Protein AF-A0A3P7KER0-F1 (afdb_monomer_lite)

Radius of gyration: 19.73 Å; chains: 1; bounding box: 52×31×65 Å

InterPro domains:
  IPR001128 Cytochrome P450 [PF00067] (7-123)
  IPR036396 Cytochrome P450 superfamily [G3DSA:1.10.630.10] (2-136)
  IPR036396 Cytochrome P450 superfamily [SSF48264] (4-124)
  IPR050182 Cytochrome P450 family 2 [PTHR24300] (9-125)

Sequence (137 aa):
MVDGKTTINAAKFFDILVGSVINRMIFSERFTEKNAEEFFRLKHELDDTLMNITAFDTALAKWTRNVPFLAKRWERMISPQEKLVEFISKRVKQRKEDINSGKHILDAGHDFVDAYLIKMEADRREGVDPTRMYKWV

Organism: Strongylus vulgaris (NCBI:txid40348)

Secondary structure (DSSP, 8-state):
-BTTB----HHHHHHHHHHHHHHHHHHS-PPPHHHHHHHHHHHHHHHHHHHT--HHHHH--GGGGGSTTHHHHHHHHHHHHHHHHHHHHHHHHHHHHHHHTTSS--SS-SSHHHHHHHHHHHHHHTT--HHHHS---

pLDDT: mean 82.14, std 9.77, range [37.44, 93.81]

Structure (mmCIF, N/CA/C/O backbone):
data_AF-A0A3P7KER0-F1
#
_entry.id   AF-A0A3P7KER0-F1
#
loop_
_atom_site.group_PDB
_atom_site.id
_atom_site.type_symbol
_atom_site.label_atom_id
_atom_site.label_alt_id
_atom_site.label_comp_id
_atom_site.label_asym_id
_atom_site.label_entity_id
_atom_site.label_seq_id
_atom_site.pdbx_PDB_ins_code
_atom_site.Cartn_x
_atom_site.Cartn_y
_atom_site.Cartn_z
_atom_site.occupancy
_atom_site.B_iso_or_equiv
_atom_site.auth_seq_id
_atom_site.auth_comp_id
_atom_site.auth_asym_id
_atom_site.auth_atom_id
_atom_site.pdbx_PDB_model_num
ATOM 1 N N . MET A 1 1 ? -0.163 7.715 -33.801 1.00 44.09 1 MET A N 1
ATOM 2 C CA . MET A 1 1 ? -0.480 7.013 -35.060 1.00 44.09 1 MET A CA 1
ATOM 3 C C . MET A 1 1 ? 0.824 6.845 -35.810 1.00 44.09 1 MET A C 1
ATOM 5 O O . MET A 1 1 ? 1.490 7.846 -36.030 1.00 44.09 1 MET A O 1
ATOM 9 N N . VAL A 1 2 ? 1.211 5.616 -36.133 1.00 54.16 2 VAL A N 1
ATOM 10 C CA . VAL A 1 2 ? 2.292 5.333 -37.088 1.00 54.16 2 VAL A CA 1
ATOM 11 C C . VAL A 1 2 ? 1.629 4.446 -38.145 1.00 54.16 2 VAL A C 1
ATOM 13 O O . VAL A 1 2 ? 1.021 3.440 -37.788 1.00 54.16 2 VAL A O 1
ATOM 16 N N . ASP A 1 3 ? 1.599 4.891 -39.401 1.00 61.56 3 ASP A N 1
ATOM 17 C CA . ASP A 1 3 ? 1.030 4.168 -40.556 1.00 61.56 3 ASP A CA 1
ATOM 18 C C . ASP A 1 3 ? -0.463 3.782 -40.498 1.00 61.56 3 ASP A C 1
ATOM 20 O O . ASP A 1 3 ? -0.851 2.684 -40.896 1.00 61.56 3 ASP A O 1
ATOM 24 N N . GLY A 1 4 ? -1.342 4.658 -39.994 1.00 70.06 4 GLY A N 1
ATOM 25 C CA . GLY A 1 4 ? -2.800 4.423 -40.034 1.00 70.06 4 GLY A CA 1
ATOM 26 C C . GLY A 1 4 ? -3.295 3.254 -39.168 1.00 70.06 4 GLY A C 1
ATOM 27 O O . GLY A 1 4 ? -4.479 2.926 -39.190 1.00 70.06 4 GLY A O 1
ATOM 28 N N . LYS A 1 5 ? -2.410 2.644 -38.369 1.00 66.25 5 LYS A N 1
ATOM 29 C CA . LYS A 1 5 ? -2.739 1.619 -37.378 1.00 66.25 5 LYS A CA 1
ATOM 30 C C . LYS A 1 5 ? -2.716 2.226 -35.977 1.00 66.25 5 LYS A C 1
ATOM 32 O O . LYS A 1 5 ? -1.755 2.886 -35.574 1.00 66.25 5 LYS A O 1
ATOM 37 N N . THR A 1 6 ? -3.779 1.987 -35.216 1.00 75.56 6 THR A N 1
ATOM 38 C CA . THR A 1 6 ? -3.814 2.298 -33.784 1.00 75.56 6 THR A CA 1
ATOM 39 C C . THR A 1 6 ? -3.064 1.205 -33.033 1.00 75.56 6 THR A C 1
ATOM 41 O O . THR A 1 6 ? -3.562 0.095 -32.870 1.00 75.56 6 THR A O 1
ATOM 44 N N . THR A 1 7 ? -1.852 1.510 -32.579 1.00 77.62 7 THR A N 1
ATOM 45 C CA . THR A 1 7 ? -1.082 0.645 -31.683 1.00 77.62 7 THR A CA 1
ATOM 46 C C . THR A 1 7 ? -1.560 0.851 -30.249 1.00 77.62 7 THR A C 1
ATOM 48 O O . THR A 1 7 ? -1.364 1.915 -29.665 1.00 77.62 7 THR A O 1
ATOM 51 N N . ILE A 1 8 ? -2.205 -0.168 -29.680 1.00 76.38 8 ILE A N 1
ATOM 52 C CA . ILE A 1 8 ? -2.619 -0.189 -28.273 1.00 76.38 8 ILE A CA 1
ATOM 53 C C . ILE A 1 8 ? -1.598 -1.011 -27.490 1.00 76.38 8 ILE A C 1
ATOM 55 O O . ILE A 1 8 ? -1.303 -2.150 -27.850 1.00 76.38 8 ILE A O 1
ATOM 59 N N . ASN A 1 9 ? -1.083 -0.458 -26.390 1.00 83.88 9 ASN A N 1
ATOM 60 C CA . ASN A 1 9 ? -0.346 -1.253 -25.413 1.00 83.88 9 ASN A CA 1
ATOM 61 C C . ASN A 1 9 ? -1.358 -2.041 -24.565 1.00 83.88 9 ASN A C 1
ATOM 63 O O . ASN A 1 9 ? -1.940 -1.504 -23.620 1.00 83.88 9 ASN A O 1
ATOM 67 N N . ALA A 1 10 ? -1.586 -3.302 -24.937 1.00 84.44 10 ALA A N 1
ATOM 68 C CA . ALA A 1 10 ? -2.559 -4.168 -24.276 1.00 84.44 10 ALA A CA 1
ATOM 69 C C . ALA A 1 10 ? -2.251 -4.366 -22.782 1.00 84.44 10 ALA A C 1
ATOM 71 O O . ALA A 1 10 ? -3.172 -4.323 -21.972 1.00 84.44 10 ALA A O 1
ATOM 72 N N . ALA A 1 11 ? -0.975 -4.505 -22.401 1.00 82.75 11 ALA A N 1
ATOM 73 C CA . ALA A 1 11 ? -0.576 -4.677 -21.003 1.00 82.75 11 ALA A CA 1
ATOM 74 C C . ALA A 1 11 ? -0.986 -3.468 -20.151 1.00 82.75 11 ALA A C 1
ATOM 76 O O . ALA A 1 11 ? -1.703 -3.616 -19.163 1.00 82.75 11 ALA A O 1
ATOM 77 N N . LYS A 1 12 ? -0.649 -2.254 -20.610 1.00 81.31 12 LYS A N 1
ATOM 78 C CA . LYS A 1 12 ? -1.056 -1.014 -19.935 1.00 81.31 12 LYS A CA 1
ATOM 79 C C . LYS A 1 12 ? -2.578 -0.906 -19.826 1.00 81.31 12 LYS A C 1
ATOM 81 O O . LYS A 1 12 ? -3.086 -0.479 -18.798 1.00 81.31 12 LYS A O 1
ATOM 86 N N . PHE A 1 13 ? -3.311 -1.290 -20.871 1.00 82.94 13 PHE A N 1
ATOM 87 C CA . PHE A 1 13 ? -4.773 -1.259 -20.862 1.00 82.94 13 PHE A CA 1
ATOM 88 C C . PHE A 1 13 ? -5.373 -2.195 -19.801 1.00 82.94 13 PHE A C 1
ATOM 90 O O . PHE A 1 13 ? -6.199 -1.757 -18.997 1.00 82.94 13 PHE A O 1
ATOM 97 N N . PHE A 1 14 ? -4.929 -3.455 -19.753 1.00 86.75 14 PHE A N 1
ATOM 98 C CA . PHE A 1 14 ? -5.397 -4.413 -18.749 1.00 86.75 14 PHE A CA 1
ATOM 99 C C . PHE A 1 14 ? -5.024 -3.993 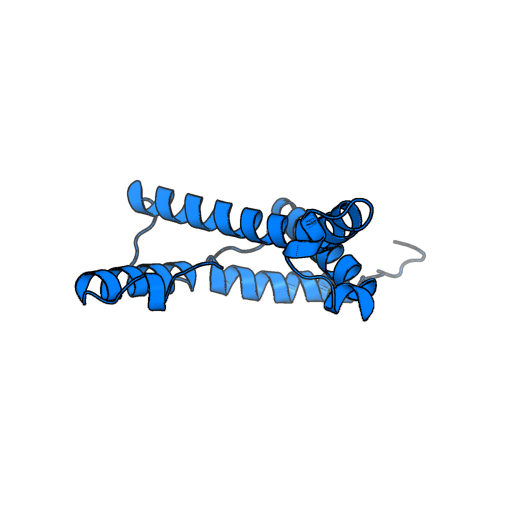-17.325 1.00 86.75 14 PHE A C 1
ATOM 101 O O . PHE A 1 14 ? -5.845 -4.140 -16.421 1.00 86.75 14 PHE A O 1
ATOM 108 N N . ASP A 1 15 ? -3.855 -3.387 -17.133 1.00 84.12 15 ASP A N 1
ATOM 109 C CA . ASP A 1 15 ? -3.451 -2.853 -15.835 1.00 84.12 15 ASP A CA 1
ATOM 110 C C . ASP A 1 15 ? -4.382 -1.741 -15.330 1.00 84.12 15 ASP A C 1
ATOM 112 O O . ASP A 1 15 ? -4.743 -1.748 -14.152 1.00 84.12 15 ASP A O 1
ATOM 116 N N . ILE A 1 16 ? -4.835 -0.822 -16.202 1.00 83.56 16 ILE A N 1
ATOM 117 C CA . ILE A 1 16 ? -5.840 0.195 -15.821 1.00 83.56 16 ILE A CA 1
ATOM 118 C C . ILE A 1 16 ? -7.141 -0.478 -15.416 1.00 83.56 16 ILE A C 1
ATOM 120 O O . ILE A 1 16 ? -7.739 -0.094 -14.411 1.00 83.56 16 ILE A O 1
ATOM 124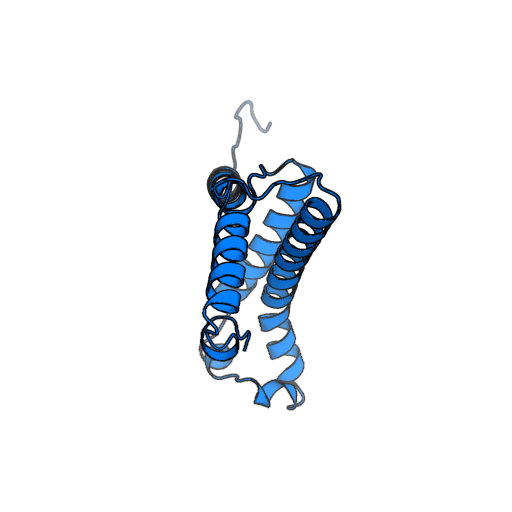 N N . LEU A 1 17 ? -7.606 -1.444 -16.209 1.00 85.94 17 LEU A N 1
ATOM 125 C CA . LEU A 1 17 ? -8.889 -2.096 -15.976 1.00 85.94 17 LEU A CA 1
ATOM 126 C C . LEU A 1 17 ? -8.897 -2.838 -14.642 1.00 85.94 17 LEU A C 1
ATOM 128 O O . LEU A 1 17 ? -9.754 -2.572 -13.798 1.00 85.94 17 LEU A O 1
ATOM 132 N N . VAL A 1 18 ? -7.920 -3.720 -14.431 1.00 87.69 18 VAL A N 1
ATOM 133 C CA . VAL A 1 18 ? -7.799 -4.506 -13.199 1.00 87.69 18 VAL A CA 1
ATOM 134 C C . VAL A 1 18 ? -7.558 -3.581 -12.010 1.00 87.69 18 VAL A C 1
ATOM 136 O O . VAL A 1 18 ? -8.262 -3.680 -11.005 1.00 87.69 18 VAL A O 1
ATOM 139 N N . GLY A 1 19 ? -6.639 -2.621 -12.151 1.00 85.06 19 GLY A N 1
ATOM 140 C CA . GLY A 1 19 ? -6.372 -1.622 -11.124 1.00 85.06 19 GLY A CA 1
ATOM 141 C C . GLY A 1 19 ? -7.627 -0.839 -10.743 1.00 85.06 19 GLY A C 1
ATOM 142 O O . GLY A 1 19 ? -7.896 -0.656 -9.561 1.00 85.06 19 GLY A O 1
ATOM 143 N N . SER A 1 20 ? -8.441 -0.421 -11.714 1.00 85.69 20 SER A N 1
ATOM 144 C CA . SER A 1 20 ? -9.663 0.351 -11.459 1.00 85.69 20 SER A CA 1
ATOM 145 C C . SER A 1 20 ? -10.741 -0.469 -10.756 1.00 85.69 20 SER A C 1
ATOM 147 O O . SER A 1 20 ? -11.438 0.065 -9.895 1.00 85.69 20 SER A O 1
ATOM 149 N N . VAL A 1 21 ? -10.881 -1.754 -11.097 1.00 88.44 21 VAL A N 1
ATOM 150 C CA . VAL A 1 21 ? -11.810 -2.663 -10.409 1.00 88.44 21 VAL A CA 1
ATOM 151 C C . VAL A 1 21 ? -11.378 -2.851 -8.956 1.00 88.44 21 VAL A C 1
ATOM 153 O O . VAL A 1 21 ? -12.186 -2.642 -8.053 1.00 88.44 21 VAL A O 1
ATOM 156 N N . ILE A 1 22 ? -10.099 -3.156 -8.716 1.00 87.00 22 ILE A N 1
ATOM 157 C CA . ILE A 1 22 ? -9.549 -3.323 -7.363 1.00 87.00 22 ILE A CA 1
ATOM 158 C C . ILE A 1 22 ? -9.666 -2.026 -6.557 1.00 87.00 22 ILE A C 1
ATOM 160 O O . ILE A 1 22 ? -10.171 -2.045 -5.438 1.00 87.00 22 ILE A O 1
ATOM 164 N N . ASN A 1 23 ? -9.268 -0.885 -7.122 1.00 87.69 23 ASN A N 1
ATOM 165 C CA . ASN A 1 23 ? -9.309 0.400 -6.423 1.00 87.69 23 ASN A CA 1
ATOM 166 C C . ASN A 1 23 ? -10.744 0.805 -6.061 1.00 87.69 23 ASN A C 1
ATOM 168 O O . ASN A 1 23 ? -10.974 1.333 -4.975 1.00 87.69 23 ASN A O 1
ATOM 172 N N . ARG A 1 24 ? -11.718 0.485 -6.922 1.00 87.81 24 ARG A N 1
ATOM 173 C CA . ARG A 1 24 ? -13.136 0.697 -6.626 1.00 87.81 24 ARG A CA 1
ATOM 174 C C . ARG A 1 24 ? -13.635 -0.226 -5.516 1.00 87.81 24 ARG A C 1
ATOM 176 O O . ARG A 1 24 ? -14.431 0.221 -4.705 1.00 87.81 24 ARG A O 1
ATOM 183 N N . MET A 1 25 ? -13.181 -1.477 -5.454 1.00 88.94 25 MET A N 1
ATOM 184 C CA . MET A 1 25 ? -13.536 -2.380 -4.349 1.00 88.94 25 MET A CA 1
ATOM 185 C C . MET A 1 25 ? -12.916 -1.941 -3.016 1.00 88.94 25 MET A C 1
ATOM 187 O O . MET A 1 25 ? -13.551 -2.087 -1.975 1.00 88.94 25 MET A O 1
ATOM 191 N N . ILE A 1 26 ? -11.689 -1.407 -3.036 1.00 89.88 26 ILE A N 1
ATOM 192 C CA . ILE A 1 26 ? -10.979 -1.020 -1.809 1.00 89.88 26 ILE A CA 1
ATOM 193 C C . ILE A 1 26 ? -11.439 0.346 -1.287 1.00 89.88 26 ILE A C 1
ATOM 195 O O . ILE A 1 26 ? -11.685 0.474 -0.094 1.00 89.88 26 ILE A O 1
ATOM 199 N N . PHE A 1 27 ? -11.549 1.353 -2.158 1.00 87.31 27 PHE A N 1
ATOM 200 C CA . PHE A 1 27 ? -11.750 2.755 -1.766 1.00 87.31 27 PHE A CA 1
ATOM 201 C C . PHE A 1 27 ? -13.012 3.398 -2.359 1.00 87.31 27 PHE A C 1
ATOM 203 O O . PHE A 1 27 ? -13.181 4.607 -2.231 1.00 87.31 27 PHE A O 1
ATOM 210 N N . SER A 1 28 ? -13.858 2.655 -3.082 1.00 86.50 28 SER A N 1
ATOM 211 C CA . SER A 1 28 ? -14.964 3.222 -3.882 1.00 86.50 28 SER A CA 1
ATOM 212 C C . SER A 1 28 ? -14.527 4.253 -4.934 1.00 86.50 28 SER A C 1
ATOM 214 O O . SER A 1 28 ? -15.356 4.942 -5.526 1.00 86.50 28 SER A O 1
ATOM 216 N N . GLU A 1 29 ? -13.231 4.331 -5.236 1.00 79.25 29 GLU A N 1
ATOM 217 C CA . GLU A 1 29 ? -12.653 5.316 -6.147 1.00 79.25 29 GLU A CA 1
ATOM 218 C C . GLU A 1 29 ? -12.256 4.681 -7.481 1.00 79.25 29 GLU A C 1
ATOM 220 O O . GLU A 1 29 ? -11.709 3.578 -7.541 1.00 79.25 29 GLU A O 1
ATOM 225 N N . ARG A 1 30 ? -12.470 5.411 -8.578 1.00 70.12 30 ARG A N 1
ATOM 226 C CA . ARG A 1 30 ? -11.906 5.061 -9.888 1.00 70.12 30 ARG A CA 1
ATOM 227 C C . ARG A 1 30 ? -10.603 5.820 -10.094 1.00 70.12 30 ARG A C 1
ATOM 229 O O . ARG A 1 30 ? -10.473 6.962 -9.654 1.00 70.12 30 ARG A O 1
ATOM 236 N N . PHE A 1 31 ? -9.662 5.220 -10.812 1.00 73.94 31 PHE A N 1
ATOM 237 C CA . PHE A 1 31 ? -8.500 5.968 -11.273 1.00 73.94 31 PHE A CA 1
ATOM 238 C C . PHE A 1 31 ? -8.939 7.042 -12.279 1.00 73.94 31 PHE A C 1
ATOM 240 O O . PHE A 1 31 ? -9.635 6.740 -13.247 1.00 73.94 31 PHE A O 1
ATOM 247 N N . THR A 1 32 ? -8.542 8.295 -12.044 1.00 73.19 32 THR A N 1
ATOM 248 C CA . THR A 1 32 ? -8.529 9.339 -13.083 1.00 73.19 32 THR A CA 1
ATOM 249 C C . THR A 1 32 ? -7.142 9.367 -13.722 1.00 73.19 32 THR A C 1
ATOM 251 O O . THR A 1 32 ? -6.219 8.740 -13.202 1.00 73.19 32 THR A O 1
ATOM 254 N N . GLU A 1 33 ? -6.958 10.093 -14.826 1.00 69.62 33 GLU A N 1
ATOM 255 C CA . GLU A 1 33 ? -5.660 10.161 -15.517 1.00 69.62 33 GLU A CA 1
ATOM 256 C C . GLU A 1 33 ? -4.496 10.530 -14.576 1.00 69.62 33 GLU A C 1
ATOM 258 O O . GLU A 1 33 ? -3.437 9.910 -14.645 1.00 69.62 33 GLU A O 1
ATOM 263 N N . LYS A 1 34 ? -4.716 11.447 -13.620 1.00 69.56 34 LYS A N 1
ATOM 264 C CA . LYS A 1 34 ? -3.678 11.910 -12.677 1.00 69.56 34 LYS A CA 1
ATOM 265 C C . LYS A 1 34 ? -3.260 10.851 -11.648 1.00 69.56 34 LYS A C 1
ATOM 267 O O . LYS A 1 34 ? -2.082 10.686 -11.362 1.00 69.56 34 LYS A O 1
ATOM 272 N N . ASN A 1 35 ? -4.217 10.132 -11.071 1.00 71.50 35 ASN A N 1
ATOM 273 C CA . ASN A 1 35 ? -3.980 9.093 -10.059 1.00 71.50 35 ASN A CA 1
ATOM 274 C C . ASN A 1 35 ? -3.653 7.728 -10.686 1.00 71.50 35 ASN A C 1
ATOM 276 O O . ASN A 1 35 ? -3.043 6.892 -10.021 1.00 71.50 35 ASN A O 1
ATOM 280 N N . ALA A 1 36 ? -4.001 7.510 -11.959 1.00 78.81 36 ALA A N 1
ATOM 281 C CA . ALA A 1 36 ? -3.520 6.371 -12.733 1.00 78.81 36 ALA A CA 1
ATOM 282 C C . ALA A 1 36 ? -2.004 6.457 -12.951 1.00 78.81 36 ALA A C 1
ATOM 284 O O . ALA A 1 36 ? -1.320 5.448 -12.817 1.00 78.81 36 ALA A O 1
ATOM 285 N N . GLU A 1 37 ? -1.466 7.644 -13.249 1.00 83.88 37 GLU A N 1
ATOM 286 C CA . GLU A 1 37 ? -0.026 7.837 -13.460 1.00 83.88 37 GLU A CA 1
ATOM 287 C C . GLU A 1 37 ? 0.797 7.484 -12.213 1.00 83.88 37 GLU A C 1
ATOM 289 O O . GLU A 1 37 ? 1.771 6.735 -12.303 1.00 83.88 37 GLU A O 1
ATOM 294 N N . GLU A 1 38 ? 0.371 7.952 -11.037 1.00 83.25 38 GLU A N 1
ATOM 295 C CA . GLU A 1 38 ? 1.011 7.613 -9.761 1.00 83.25 38 GLU A CA 1
ATOM 296 C C . GLU A 1 38 ? 0.973 6.102 -9.487 1.00 83.25 38 GLU A C 1
ATOM 298 O O . GLU A 1 38 ? 1.997 5.515 -9.128 1.00 83.25 38 GLU A O 1
ATOM 303 N N . PHE A 1 39 ? -0.179 5.461 -9.718 1.00 82.38 39 PHE A N 1
ATOM 304 C CA . PHE A 1 39 ? -0.329 4.011 -9.593 1.00 82.38 39 PHE A CA 1
ATOM 305 C C . PHE A 1 39 ? 0.600 3.255 -10.546 1.00 82.38 39 PHE A C 1
ATOM 307 O O . PHE A 1 39 ? 1.268 2.315 -10.127 1.00 82.38 39 PHE A O 1
ATOM 314 N N . PHE A 1 40 ? 0.687 3.676 -11.808 1.00 84.81 40 PHE A N 1
ATOM 315 C CA . PHE A 1 40 ? 1.558 3.042 -12.794 1.00 84.81 40 PHE A CA 1
ATOM 316 C C . PHE A 1 40 ? 3.028 3.177 -12.462 1.00 84.81 40 PHE A C 1
ATOM 318 O O . PHE A 1 40 ? 3.767 2.207 -12.604 1.00 84.81 40 PHE A O 1
ATOM 325 N N . ARG A 1 41 ? 3.450 4.360 -12.012 1.00 87.19 41 ARG A N 1
ATOM 326 C CA . ARG A 1 41 ? 4.824 4.579 -11.572 1.00 87.19 41 ARG A CA 1
ATOM 327 C C . ARG A 1 41 ? 5.170 3.629 -10.430 1.00 87.19 41 ARG A C 1
ATOM 329 O O . ARG A 1 41 ? 6.190 2.956 -10.486 1.00 87.19 41 ARG A O 1
ATOM 336 N N . LEU A 1 42 ? 4.296 3.537 -9.430 1.00 87.75 42 LEU A N 1
ATOM 337 C CA . LEU A 1 42 ? 4.504 2.663 -8.281 1.00 87.75 42 LEU A CA 1
ATOM 338 C C . LEU A 1 42 ? 4.477 1.174 -8.662 1.00 87.75 42 LEU A C 1
ATOM 340 O O . LEU A 1 42 ? 5.327 0.413 -8.209 1.00 87.75 42 LEU A O 1
ATOM 344 N N . LYS A 1 43 ? 3.538 0.765 -9.524 1.00 87.12 43 LYS A N 1
ATOM 345 C CA . LYS A 1 43 ? 3.484 -0.592 -10.080 1.00 87.12 43 LYS A CA 1
ATOM 346 C C . LYS A 1 43 ? 4.785 -0.930 -10.805 1.00 87.12 43 LYS A C 1
ATOM 348 O O . LYS A 1 43 ? 5.350 -1.982 -10.550 1.00 87.12 43 LYS A O 1
ATOM 353 N N . HIS A 1 44 ? 5.267 -0.038 -11.666 1.00 88.75 44 HIS A N 1
ATOM 354 C CA . HIS A 1 44 ? 6.494 -0.258 -12.421 1.00 88.75 44 HIS A CA 1
ATOM 355 C C . HIS A 1 44 ? 7.712 -0.398 -11.500 1.00 88.75 44 HIS A C 1
ATOM 357 O O . HIS A 1 44 ? 8.497 -1.318 -11.682 1.00 88.75 44 HIS A O 1
ATOM 363 N N . GLU A 1 45 ? 7.828 0.435 -10.459 1.00 88.50 45 GLU A N 1
ATOM 364 C CA . GLU A 1 45 ? 8.898 0.300 -9.461 1.00 88.50 45 GLU A CA 1
ATOM 365 C C . GLU A 1 45 ? 8.841 -1.044 -8.705 1.00 88.50 45 GLU A C 1
ATOM 367 O O . GLU A 1 45 ? 9.884 -1.634 -8.403 1.00 88.50 45 GLU A O 1
ATOM 372 N N . LEU A 1 46 ? 7.638 -1.547 -8.403 1.00 88.94 46 LEU A N 1
ATOM 373 C CA . LEU A 1 46 ? 7.444 -2.863 -7.785 1.00 88.94 46 LEU A CA 1
ATOM 374 C C . LEU A 1 46 ? 7.790 -4.002 -8.750 1.00 88.94 46 LEU A C 1
ATOM 376 O O . LEU A 1 46 ? 8.539 -4.899 -8.368 1.00 88.94 46 LEU A O 1
ATOM 380 N N . ASP A 1 47 ? 7.295 -3.948 -9.988 1.00 88.75 47 ASP A N 1
ATOM 381 C CA . ASP A 1 47 ? 7.569 -4.940 -11.031 1.00 88.75 47 ASP A CA 1
ATOM 382 C C . ASP A 1 47 ? 9.074 -5.015 -11.320 1.00 88.75 47 ASP A C 1
ATOM 384 O O . ASP A 1 47 ? 9.649 -6.101 -11.317 1.00 88.75 47 ASP A O 1
ATOM 388 N N . ASP A 1 48 ? 9.742 -3.868 -11.461 1.00 88.44 48 ASP A N 1
ATOM 389 C CA . ASP A 1 48 ? 11.191 -3.793 -11.651 1.00 88.44 48 ASP A CA 1
ATOM 390 C C . ASP A 1 48 ? 11.944 -4.410 -10.468 1.00 88.44 48 ASP A C 1
ATOM 392 O O . ASP A 1 48 ? 12.953 -5.094 -10.648 1.00 88.44 48 ASP A O 1
ATOM 396 N N . THR A 1 49 ? 11.467 -4.196 -9.243 1.00 86.38 49 THR A N 1
ATOM 397 C CA . THR A 1 49 ? 12.090 -4.774 -8.046 1.00 86.38 49 THR A CA 1
ATOM 398 C C . THR A 1 49 ? 11.913 -6.286 -8.003 1.00 86.38 49 THR A C 1
ATOM 400 O O . THR A 1 49 ? 12.868 -6.999 -7.703 1.00 86.38 49 THR A O 1
ATOM 403 N N . LEU A 1 50 ? 10.725 -6.784 -8.356 1.00 85.62 50 LEU A N 1
ATOM 404 C CA . LEU A 1 50 ? 10.430 -8.214 -8.438 1.00 85.62 50 LEU A CA 1
ATOM 405 C C . LEU A 1 50 ? 11.213 -8.902 -9.561 1.00 85.62 50 LEU A C 1
ATOM 407 O O . LEU A 1 50 ? 11.691 -10.014 -9.368 1.00 85.62 50 LEU A O 1
ATOM 411 N N . MET A 1 51 ? 11.391 -8.249 -10.711 1.00 86.69 51 MET A N 1
ATOM 412 C CA . MET A 1 51 ? 12.164 -8.800 -11.829 1.00 86.69 51 MET A CA 1
ATOM 413 C C . MET A 1 51 ? 13.669 -8.844 -11.548 1.00 86.69 51 MET A C 1
ATOM 415 O O . MET A 1 51 ? 14.365 -9.707 -12.077 1.00 86.69 51 MET A O 1
ATOM 419 N N . ASN A 1 52 ? 14.179 -7.926 -10.723 1.00 84.94 52 ASN A N 1
ATOM 420 C CA . ASN A 1 52 ? 15.604 -7.827 -10.405 1.00 84.94 52 ASN A CA 1
ATOM 421 C C . ASN A 1 52 ? 15.991 -8.500 -9.078 1.00 84.94 52 ASN A C 1
ATOM 423 O O . ASN A 1 52 ? 17.166 -8.454 -8.697 1.00 84.94 52 ASN A O 1
ATOM 427 N N . ILE A 1 53 ? 15.036 -9.113 -8.368 1.00 85.06 53 ILE A N 1
ATOM 428 C CA . ILE A 1 53 ? 15.316 -9.829 -7.124 1.00 85.06 53 ILE A CA 1
ATOM 429 C C . ILE A 1 53 ? 16.088 -11.120 -7.421 1.00 85.06 53 ILE A C 1
ATOM 431 O O . ILE A 1 53 ? 15.766 -11.885 -8.328 1.00 85.06 53 ILE A O 1
ATOM 435 N N . THR A 1 54 ? 17.134 -11.374 -6.647 1.00 84.00 54 THR A N 1
ATOM 436 C CA . THR A 1 54 ? 17.969 -12.577 -6.746 1.00 84.00 54 THR A CA 1
ATOM 437 C C . THR A 1 54 ? 17.743 -13.493 -5.543 1.00 84.00 54 THR A C 1
ATOM 439 O O . THR A 1 54 ? 17.241 -13.069 -4.505 1.00 84.00 54 THR A O 1
ATOM 442 N N . ALA A 1 55 ? 18.175 -14.755 -5.619 1.00 82.69 55 ALA A N 1
ATOM 443 C CA . ALA A 1 55 ? 18.135 -15.651 -4.456 1.00 82.69 55 ALA A CA 1
ATOM 444 C C . ALA A 1 55 ? 18.919 -15.081 -3.252 1.00 82.69 55 ALA A C 1
ATOM 446 O O . ALA A 1 55 ? 18.509 -15.250 -2.105 1.00 82.69 55 ALA A O 1
ATOM 447 N N . PHE A 1 56 ? 20.002 -14.335 -3.500 1.00 81.69 56 PHE A N 1
ATOM 448 C CA . PHE A 1 56 ? 20.749 -13.646 -2.445 1.00 81.69 56 PHE A CA 1
ATOM 449 C C . PHE A 1 56 ? 19.905 -12.579 -1.739 1.00 81.69 56 PHE A C 1
ATOM 451 O O . PHE A 1 56 ? 19.955 -12.469 -0.520 1.00 81.69 56 PHE A O 1
ATOM 458 N N . ASP A 1 57 ? 19.080 -11.844 -2.486 1.00 79.75 57 ASP A N 1
ATOM 459 C CA . ASP A 1 57 ? 18.183 -10.825 -1.934 1.00 79.75 57 ASP A CA 1
ATOM 460 C C . ASP A 1 57 ? 17.148 -11.415 -0.981 1.00 79.75 57 ASP A C 1
ATOM 462 O O . ASP A 1 57 ? 16.848 -10.818 0.048 1.00 79.75 57 ASP A O 1
ATOM 466 N N . THR A 1 58 ? 16.653 -12.618 -1.277 1.00 77.88 58 THR A N 1
ATOM 467 C CA . THR A 1 58 ? 15.725 -13.328 -0.383 1.00 77.88 58 THR A CA 1
ATOM 468 C C . THR A 1 58 ? 16.381 -13.793 0.921 1.00 77.88 58 THR A C 1
ATOM 470 O O . THR A 1 58 ? 15.688 -13.994 1.915 1.00 77.88 58 THR A O 1
ATOM 473 N N . ALA A 1 59 ? 17.711 -13.934 0.937 1.00 80.44 59 ALA A N 1
ATOM 474 C CA . ALA A 1 59 ? 18.487 -14.263 2.131 1.00 80.44 59 ALA A CA 1
ATOM 475 C C . ALA A 1 59 ? 18.867 -13.019 2.957 1.00 80.44 59 ALA A C 1
ATOM 477 O O . ALA A 1 59 ? 19.310 -13.152 4.103 1.00 80.44 59 ALA A O 1
ATOM 478 N N . LEU A 1 60 ? 18.694 -11.810 2.406 1.00 77.19 60 LEU A N 1
ATOM 479 C CA . LEU A 1 60 ? 18.835 -10.575 3.168 1.00 77.19 60 LEU A CA 1
ATOM 480 C C . LEU A 1 60 ? 17.648 -10.454 4.136 1.00 77.19 60 LEU A C 1
ATOM 482 O O . LEU A 1 60 ? 16.494 -10.641 3.763 1.00 77.19 60 LEU A O 1
ATOM 486 N N . ALA A 1 61 ? 17.928 -10.131 5.396 1.00 73.12 61 ALA A N 1
ATOM 487 C CA . ALA A 1 61 ? 16.917 -9.913 6.431 1.00 73.12 61 ALA A CA 1
ATOM 488 C C . ALA A 1 61 ? 17.150 -8.563 7.118 1.00 73.12 61 ALA A C 1
ATOM 490 O O . ALA A 1 61 ? 18.158 -7.910 6.887 1.00 73.12 61 ALA A O 1
ATOM 491 N N . LYS A 1 62 ? 16.256 -8.141 8.023 1.00 70.50 62 LYS A N 1
ATOM 492 C CA . LYS A 1 62 ? 16.282 -6.798 8.647 1.00 70.50 62 LYS A CA 1
ATOM 493 C C . LYS A 1 62 ? 17.645 -6.392 9.246 1.00 70.50 62 LYS A C 1
ATOM 495 O O . LYS A 1 62 ? 17.950 -5.203 9.304 1.00 70.50 62 LYS A O 1
ATOM 500 N N . TRP A 1 63 ? 18.482 -7.354 9.652 1.00 73.81 63 TRP A N 1
ATOM 501 C CA . TRP A 1 63 ? 19.839 -7.116 10.163 1.00 73.81 63 TRP A CA 1
ATOM 502 C C . TRP A 1 63 ? 20.822 -6.583 9.104 1.00 73.81 63 TRP A C 1
ATOM 504 O O . TRP A 1 63 ? 21.750 -5.851 9.449 1.00 73.81 63 TRP A O 1
ATOM 514 N N . THR A 1 64 ? 20.606 -6.869 7.815 1.00 77.50 64 THR A N 1
ATOM 515 C CA . THR A 1 64 ? 21.487 -6.433 6.718 1.00 77.50 64 THR A CA 1
ATOM 516 C C . THR A 1 64 ? 21.396 -4.933 6.455 1.00 77.50 64 THR A C 1
ATOM 518 O O . THR A 1 64 ? 22.271 -4.377 5.794 1.00 77.50 64 THR A O 1
ATOM 521 N N . ARG A 1 65 ? 20.395 -4.250 7.035 1.00 75.56 65 ARG A N 1
ATOM 522 C CA . ARG A 1 65 ? 20.288 -2.783 7.050 1.00 75.56 65 ARG A CA 1
ATOM 523 C C . ARG A 1 65 ? 21.499 -2.112 7.707 1.00 75.56 65 ARG A C 1
ATOM 525 O O . ARG A 1 65 ? 21.853 -1.004 7.322 1.00 75.56 65 ARG A O 1
ATOM 532 N N . ASN A 1 66 ? 22.137 -2.778 8.669 1.00 81.06 66 ASN A N 1
ATOM 533 C CA . ASN A 1 66 ? 23.249 -2.212 9.435 1.00 81.06 66 ASN A CA 1
ATOM 534 C C . ASN A 1 66 ? 24.629 -2.557 8.849 1.00 81.06 66 ASN A C 1
ATOM 536 O O . ASN A 1 66 ? 25.644 -2.132 9.393 1.00 81.06 66 ASN A O 1
ATOM 540 N N . VAL A 1 67 ? 24.685 -3.329 7.756 1.00 83.81 67 VAL A N 1
ATOM 541 C CA . VAL A 1 67 ? 25.940 -3.744 7.119 1.00 83.81 67 VAL A CA 1
ATOM 542 C C . VAL A 1 67 ? 26.255 -2.797 5.953 1.00 83.81 67 VAL A C 1
ATOM 544 O O . VAL A 1 67 ? 25.444 -2.687 5.022 1.00 83.81 67 VAL A O 1
ATOM 547 N N . PRO A 1 68 ? 27.421 -2.119 5.955 1.00 78.06 68 PRO A N 1
ATOM 548 C CA . PRO A 1 68 ? 27.872 -1.315 4.820 1.00 78.06 68 PRO A CA 1
ATOM 549 C C . PRO A 1 68 ? 27.836 -2.134 3.519 1.00 78.06 68 PRO A C 1
ATOM 551 O O . PRO A 1 68 ? 28.074 -3.337 3.537 1.00 78.06 68 PRO A O 1
ATOM 554 N N . PHE A 1 69 ? 27.511 -1.501 2.389 1.00 78.94 69 PHE A N 1
ATOM 555 C CA . PHE A 1 69 ? 27.274 -2.124 1.067 1.00 78.94 69 PHE A CA 1
ATOM 556 C C . PHE A 1 69 ? 25.957 -2.909 0.908 1.00 78.94 69 PHE A C 1
ATOM 558 O O . PHE A 1 69 ? 25.334 -2.800 -0.149 1.00 78.94 69 PHE A O 1
ATOM 565 N N . LEU A 1 70 ? 25.473 -3.618 1.935 1.00 82.94 70 LEU A N 1
ATOM 566 C CA . LEU A 1 70 ? 24.161 -4.289 1.886 1.00 82.94 70 LEU A CA 1
ATOM 567 C C . LEU A 1 70 ? 22.998 -3.332 2.171 1.00 82.94 70 LEU A C 1
ATOM 569 O O . LEU A 1 70 ? 21.926 -3.498 1.593 1.00 82.94 70 LEU A O 1
ATOM 573 N N . ALA A 1 71 ? 23.223 -2.292 2.980 1.00 83.25 71 ALA A N 1
ATOM 574 C CA . ALA A 1 71 ? 22.207 -1.295 3.322 1.00 83.25 71 ALA A CA 1
ATOM 575 C C . ALA A 1 71 ? 21.560 -0.644 2.086 1.00 83.25 71 ALA A C 1
ATOM 577 O O . ALA A 1 71 ? 20.339 -0.568 1.998 1.00 83.25 71 ALA A O 1
ATOM 578 N N . LYS A 1 72 ? 22.365 -0.254 1.086 1.00 83.31 72 LYS A N 1
ATOM 579 C CA . LYS A 1 72 ? 21.872 0.377 -0.153 1.00 83.31 72 LYS A CA 1
ATOM 580 C C . LYS A 1 72 ? 21.048 -0.585 -1.016 1.00 83.31 72 LYS A C 1
ATOM 582 O O . LYS A 1 72 ? 20.095 -0.178 -1.674 1.00 83.31 72 LYS A O 1
ATOM 587 N N . ARG A 1 73 ? 21.424 -1.868 -1.032 1.00 83.12 73 ARG A N 1
ATOM 588 C CA . ARG A 1 73 ? 20.694 -2.912 -1.765 1.00 83.12 73 ARG A CA 1
ATOM 589 C C . ARG A 1 73 ? 19.364 -3.229 -1.081 1.00 83.12 73 ARG A C 1
ATOM 591 O O . ARG A 1 73 ? 18.341 -3.280 -1.754 1.00 83.12 73 ARG A O 1
ATOM 598 N N . TRP A 1 74 ? 19.382 -3.331 0.247 1.00 83.44 74 TRP A N 1
ATOM 599 C CA . TRP A 1 74 ? 18.190 -3.472 1.081 1.00 83.44 74 TRP A CA 1
ATOM 600 C C . TRP A 1 74 ? 17.219 -2.298 0.900 1.00 83.44 74 TRP A C 1
ATOM 602 O O . TRP A 1 74 ? 16.035 -2.506 0.654 1.00 83.44 74 TRP A O 1
ATOM 612 N N . GLU A 1 75 ? 17.718 -1.062 0.952 1.00 84.00 75 GLU A N 1
ATOM 613 C CA . GLU A 1 75 ? 16.916 0.149 0.741 1.00 84.00 75 GLU A CA 1
ATOM 614 C C . GLU A 1 75 ? 16.253 0.158 -0.642 1.00 84.00 75 GLU A C 1
ATOM 616 O O . GLU A 1 75 ? 15.059 0.425 -0.752 1.00 84.00 75 GLU A O 1
ATOM 621 N N . ARG A 1 76 ? 16.989 -0.222 -1.695 1.00 83.19 76 ARG A N 1
ATOM 622 C CA . ARG A 1 76 ? 16.431 -0.324 -3.050 1.00 83.19 76 ARG A CA 1
ATOM 623 C C . ARG A 1 76 ? 15.305 -1.357 -3.152 1.00 83.19 76 ARG A C 1
ATOM 625 O O . ARG A 1 76 ? 14.351 -1.112 -3.879 1.00 83.19 76 ARG A O 1
ATOM 632 N N . MET A 1 77 ? 15.407 -2.485 -2.446 1.00 84.44 77 MET A N 1
ATOM 633 C CA . MET A 1 77 ? 14.356 -3.511 -2.432 1.00 84.44 77 MET A CA 1
ATOM 634 C C . MET A 1 77 ? 13.105 -3.080 -1.666 1.00 84.44 77 MET A C 1
ATOM 636 O O . MET A 1 77 ? 11.992 -3.418 -2.061 1.00 84.44 77 MET A O 1
ATOM 640 N N . ILE A 1 78 ? 13.284 -2.380 -0.546 1.00 85.69 78 ILE A N 1
ATOM 641 C CA . ILE A 1 78 ? 12.188 -2.057 0.373 1.00 85.69 78 ILE A CA 1
ATOM 642 C C . ILE A 1 78 ? 11.478 -0.752 -0.006 1.00 85.69 78 ILE A C 1
ATOM 644 O O . ILE A 1 78 ? 10.267 -0.649 0.183 1.00 85.69 78 ILE A O 1
ATOM 648 N N . SER A 1 79 ? 12.178 0.214 -0.608 1.00 88.38 79 SER A N 1
ATOM 649 C CA . SER A 1 79 ? 11.623 1.539 -0.919 1.00 88.38 79 SER A CA 1
ATOM 650 C C . SER A 1 79 ? 10.314 1.506 -1.734 1.00 88.38 79 SER A C 1
ATOM 652 O O . SER A 1 79 ? 9.381 2.221 -1.363 1.00 88.38 79 SER A O 1
ATOM 654 N N . PRO A 1 80 ? 10.153 0.675 -2.784 1.00 88.25 80 PRO A N 1
ATOM 655 C CA . PRO A 1 80 ? 8.883 0.594 -3.512 1.00 88.25 80 PRO A CA 1
ATOM 656 C C . PRO A 1 80 ? 7.722 0.084 -2.649 1.00 88.25 80 PRO A C 1
ATOM 658 O O . PRO A 1 80 ? 6.589 0.540 -2.803 1.00 88.25 80 PRO A O 1
ATOM 661 N N . GLN A 1 81 ? 7.992 -0.820 -1.700 1.00 87.19 81 GLN A N 1
ATOM 662 C CA . GLN A 1 81 ? 6.979 -1.287 -0.750 1.00 87.19 81 GLN A CA 1
ATOM 663 C C . GLN A 1 81 ? 6.602 -0.184 0.245 1.00 87.19 81 GLN A C 1
ATOM 665 O O . GLN A 1 81 ? 5.419 0.016 0.511 1.00 87.19 81 GLN A O 1
ATOM 670 N N . GLU A 1 82 ? 7.580 0.574 0.749 1.00 89.50 82 GLU A N 1
ATOM 671 C CA . GLU A 1 82 ? 7.329 1.724 1.629 1.00 89.50 82 GLU A CA 1
ATOM 672 C C . GLU A 1 82 ? 6.472 2.788 0.931 1.00 89.50 82 GLU A C 1
ATOM 674 O O . GLU A 1 82 ? 5.483 3.248 1.501 1.00 89.50 82 GLU A O 1
ATOM 679 N N . LYS A 1 83 ? 6.773 3.107 -0.335 1.00 89.62 83 LYS A N 1
ATOM 680 C CA . LYS A 1 83 ? 5.962 4.023 -1.155 1.00 89.62 83 LYS A CA 1
ATOM 681 C C . LYS A 1 83 ? 4.533 3.514 -1.363 1.00 89.62 83 LYS A C 1
ATOM 683 O O . LYS A 1 83 ? 3.593 4.308 -1.355 1.00 89.62 83 LYS A O 1
ATOM 688 N N . LEU A 1 84 ? 4.340 2.202 -1.526 1.00 87.62 84 LEU A N 1
ATOM 689 C CA . LEU A 1 84 ? 3.004 1.603 -1.619 1.00 87.62 84 LEU A CA 1
ATOM 690 C C . LEU A 1 84 ? 2.228 1.735 -0.307 1.00 87.62 84 LEU A C 1
ATOM 692 O O . LEU A 1 84 ? 1.053 2.110 -0.324 1.00 87.62 84 LEU A O 1
ATOM 696 N N . VAL A 1 85 ? 2.881 1.469 0.824 1.00 89.81 85 VAL A N 1
ATOM 697 C CA . VAL A 1 85 ? 2.280 1.662 2.148 1.00 89.81 85 VAL A CA 1
ATOM 698 C C . VAL A 1 85 ? 1.913 3.128 2.357 1.00 89.81 85 VAL A C 1
ATOM 700 O O . VAL A 1 85 ? 0.811 3.408 2.828 1.00 89.81 85 VAL A O 1
ATOM 703 N N . GLU A 1 86 ? 2.774 4.070 1.973 1.00 90.38 86 GLU A N 1
ATOM 704 C CA . GLU A 1 86 ? 2.502 5.507 2.060 1.00 90.38 86 GLU A CA 1
ATOM 705 C C . GLU A 1 86 ? 1.288 5.911 1.210 1.00 90.38 86 GLU A C 1
ATOM 707 O O . GLU A 1 86 ? 0.371 6.578 1.702 1.00 90.38 86 GLU A O 1
ATOM 712 N N . PHE A 1 87 ? 1.235 5.445 -0.039 1.00 87.19 87 PHE A N 1
ATOM 713 C CA . PHE A 1 87 ? 0.132 5.692 -0.966 1.00 87.19 87 PHE A CA 1
ATOM 714 C C . PHE A 1 87 ? -1.220 5.223 -0.407 1.00 87.19 87 PHE A C 1
ATOM 716 O O . PHE A 1 87 ? -2.204 5.969 -0.426 1.00 87.19 87 PHE A O 1
ATOM 723 N N . ILE A 1 88 ? -1.268 4.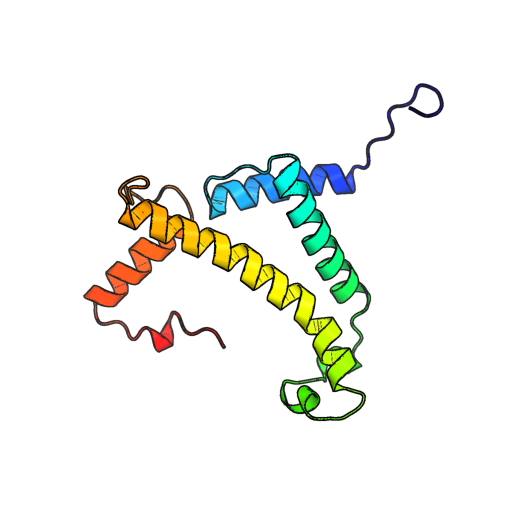010 0.153 1.00 88.25 88 ILE A N 1
ATOM 724 C CA . ILE A 1 88 ? -2.464 3.465 0.814 1.00 88.25 88 ILE A CA 1
ATOM 725 C C . ILE A 1 88 ? -2.780 4.256 2.092 1.00 88.25 88 ILE A C 1
ATOM 727 O O . ILE A 1 88 ? -3.928 4.647 2.315 1.00 88.25 88 ILE A O 1
ATOM 731 N N . SER A 1 89 ? -1.767 4.543 2.912 1.00 90.19 89 SER A N 1
ATOM 732 C CA . SER A 1 89 ? -1.916 5.235 4.199 1.00 90.19 89 SER A CA 1
ATOM 733 C C . SER A 1 89 ? -2.510 6.629 4.039 1.00 90.19 89 SER A C 1
ATOM 735 O O . SER A 1 89 ? -3.383 7.017 4.817 1.00 90.19 89 SER A O 1
ATOM 737 N N . LYS A 1 90 ? -2.100 7.372 3.004 1.00 90.00 90 LYS A N 1
ATOM 738 C CA . LYS A 1 90 ? -2.657 8.691 2.680 1.00 90.00 90 LYS A CA 1
ATOM 739 C C . LYS A 1 90 ? -4.167 8.629 2.449 1.00 90.00 90 LYS A C 1
ATOM 741 O O . LYS A 1 90 ? -4.900 9.473 2.959 1.00 90.00 90 LYS A O 1
ATOM 746 N N . ARG A 1 91 ? -4.644 7.614 1.727 1.00 88.50 91 ARG A N 1
ATOM 747 C CA . ARG A 1 91 ? -6.075 7.430 1.434 1.00 88.50 91 ARG A CA 1
ATOM 748 C C . ARG A 1 91 ? -6.863 6.988 2.653 1.00 88.50 91 ARG A C 1
ATOM 750 O O . ARG A 1 91 ? -7.935 7.522 2.910 1.00 88.50 91 ARG A O 1
ATOM 757 N N . VAL A 1 92 ? -6.308 6.072 3.446 1.00 90.56 92 VAL A N 1
ATOM 758 C CA . VAL A 1 92 ? -6.916 5.669 4.723 1.00 90.56 92 VAL A CA 1
ATOM 759 C C . VAL A 1 92 ? -7.027 6.867 5.669 1.00 90.56 92 VAL A C 1
ATOM 761 O O . VAL A 1 92 ? -8.050 7.037 6.329 1.00 90.56 92 VAL A O 1
ATOM 764 N N . LYS A 1 93 ? -6.004 7.729 5.721 1.00 91.56 93 LYS A N 1
ATOM 765 C CA . LYS A 1 93 ? -6.037 8.965 6.510 1.00 91.56 93 LYS A CA 1
ATOM 766 C C . LYS A 1 93 ? -7.132 9.913 6.016 1.00 91.56 93 LYS A C 1
ATOM 768 O O . LYS A 1 93 ? -7.946 10.336 6.830 1.00 91.56 93 LYS A O 1
ATOM 773 N N . GLN A 1 94 ? -7.207 10.159 4.706 1.00 90.56 94 GLN A N 1
ATOM 774 C CA . GLN A 1 94 ? -8.272 10.977 4.117 1.00 90.56 94 GLN A CA 1
ATOM 775 C C . GLN A 1 94 ? -9.662 10.420 4.446 1.00 90.56 94 GLN A C 1
ATOM 777 O O . GLN A 1 94 ? -10.542 11.170 4.849 1.00 90.56 94 GLN A O 1
ATOM 782 N N . ARG A 1 95 ? -9.861 9.099 4.346 1.00 90.62 95 ARG A N 1
ATOM 783 C CA . ARG A 1 95 ? -11.134 8.458 4.701 1.00 90.62 95 ARG A CA 1
ATOM 784 C C . ARG A 1 95 ? -11.510 8.710 6.161 1.00 90.62 95 ARG A C 1
ATOM 786 O O . ARG A 1 95 ? -12.657 9.036 6.442 1.00 90.62 95 ARG A O 1
ATOM 793 N N . LYS A 1 96 ? -10.556 8.604 7.091 1.00 90.62 96 LYS A N 1
ATOM 794 C CA . LYS A 1 96 ? -10.792 8.909 8.514 1.00 90.62 96 LYS A CA 1
ATOM 795 C C . LYS A 1 96 ? -11.165 10.377 8.740 1.00 90.62 96 LYS A C 1
ATOM 797 O O . LYS A 1 96 ? -12.031 10.660 9.561 1.00 90.62 96 LYS A O 1
ATOM 802 N N . GLU A 1 97 ? -10.539 11.303 8.020 1.00 93.19 97 GLU A N 1
ATOM 803 C CA . GLU A 1 97 ? -10.875 12.734 8.070 1.00 93.19 97 GLU A CA 1
ATOM 804 C C . GLU A 1 97 ? -12.277 13.016 7.501 1.00 93.19 97 GLU A C 1
ATOM 806 O O . GLU A 1 97 ? -13.055 13.763 8.100 1.00 93.19 97 GLU A O 1
ATOM 811 N N . ASP A 1 98 ? -12.642 12.366 6.395 1.00 91.19 98 ASP A N 1
ATOM 812 C CA . ASP A 1 98 ? -13.971 12.474 5.785 1.00 91.19 98 ASP A CA 1
ATOM 813 C C . ASP A 1 98 ? -15.068 11.901 6.709 1.00 91.19 98 ASP A C 1
ATOM 815 O O . ASP A 1 98 ? -16.149 12.480 6.807 1.00 91.19 98 ASP A O 1
ATOM 819 N N . ILE A 1 99 ? -14.777 10.827 7.455 1.00 90.12 99 ILE A N 1
ATOM 820 C CA . ILE A 1 99 ? -15.670 10.292 8.501 1.00 90.12 99 ILE A CA 1
ATOM 821 C C . ILE A 1 99 ? -15.826 11.294 9.650 1.00 90.12 99 ILE A C 1
ATOM 823 O O . ILE A 1 99 ? -16.944 11.620 10.043 1.00 90.12 99 ILE A O 1
ATOM 827 N N . ASN A 1 100 ? -14.716 11.826 10.171 1.00 90.75 100 ASN A N 1
ATOM 828 C CA . ASN A 1 100 ? -14.739 12.763 11.298 1.00 90.75 100 ASN A CA 1
ATOM 829 C C . ASN A 1 100 ? -15.457 14.081 10.969 1.00 90.75 100 ASN A C 1
ATOM 831 O O . ASN A 1 100 ? -16.057 14.691 11.849 1.00 90.75 100 ASN A O 1
ATOM 835 N N . SER A 1 101 ? -15.393 14.526 9.713 1.00 93.81 101 SER A N 1
ATOM 836 C CA . SER A 1 101 ? -16.097 15.723 9.233 1.00 93.81 101 SER A CA 1
ATOM 837 C C . SER A 1 101 ? -17.567 15.470 8.870 1.00 93.81 101 SER A C 1
ATOM 839 O O . SER A 1 101 ? -18.277 16.418 8.540 1.00 93.81 101 SER A O 1
ATOM 841 N N . GLY A 1 102 ? -18.035 14.217 8.919 1.00 90.06 102 GLY A N 1
ATOM 842 C CA . GLY A 1 102 ? -19.392 13.824 8.527 1.00 90.06 102 GLY A CA 1
ATOM 843 C C . GLY A 1 102 ? -19.631 13.791 7.013 1.00 90.06 102 GLY A C 1
ATOM 844 O O . GLY A 1 102 ? -20.760 13.575 6.579 1.00 90.06 102 GLY A O 1
ATOM 845 N N . LYS A 1 103 ? -18.587 13.991 6.198 1.00 89.94 103 LYS A N 1
ATOM 846 C CA . LYS A 1 103 ? -18.647 13.910 4.730 1.00 89.94 103 LYS A CA 1
ATOM 847 C C . LYS A 1 103 ? -18.806 12.468 4.238 1.00 89.94 103 LYS A C 1
ATOM 849 O O . LYS A 1 103 ? -19.360 12.251 3.163 1.00 89.94 103 LYS A O 1
ATOM 854 N N . HIS A 1 104 ? -18.323 11.499 5.014 1.00 88.12 104 HIS A N 1
ATOM 855 C CA . HIS A 1 104 ? -18.470 10.069 4.752 1.00 88.12 104 HIS A CA 1
ATOM 856 C C . HIS A 1 104 ? -19.171 9.385 5.923 1.00 88.12 104 HIS A C 1
ATOM 858 O O . HIS A 1 104 ? -18.776 9.566 7.074 1.00 88.12 104 HIS A O 1
ATOM 864 N N . ILE A 1 105 ? -20.194 8.585 5.636 1.00 85.75 105 ILE A N 1
ATOM 865 C CA . ILE A 1 105 ? -20.961 7.849 6.644 1.00 85.75 105 ILE A CA 1
ATOM 866 C C . ILE A 1 105 ? -20.667 6.362 6.466 1.00 85.75 105 ILE A C 1
ATOM 868 O O . ILE A 1 105 ? -20.736 5.834 5.360 1.00 85.75 105 ILE A O 1
ATOM 872 N N . LEU A 1 106 ? -20.345 5.685 7.567 1.00 82.25 106 LEU A N 1
ATOM 873 C CA . LEU A 1 106 ? -20.143 4.238 7.603 1.00 82.25 106 LEU A CA 1
ATOM 874 C C . LEU A 1 106 ? -21.503 3.522 7.681 1.00 82.25 106 LEU A C 1
ATOM 876 O O . LEU A 1 106 ? -21.841 2.967 8.725 1.00 82.25 106 LEU A O 1
ATOM 880 N N . ASP A 1 107 ? -22.303 3.570 6.613 1.00 73.88 107 ASP A N 1
ATOM 881 C CA . ASP A 1 107 ? -23.578 2.841 6.538 1.00 73.88 107 ASP A CA 1
ATOM 882 C C . ASP A 1 107 ? -23.416 1.550 5.724 1.00 73.88 107 ASP A C 1
ATOM 884 O O . ASP A 1 107 ? -23.064 1.578 4.546 1.00 73.88 107 ASP A O 1
ATOM 888 N N . ALA A 1 108 ? -23.600 0.402 6.382 1.00 71.12 108 ALA A N 1
ATOM 889 C CA . ALA A 1 108 ? -23.435 -0.962 5.85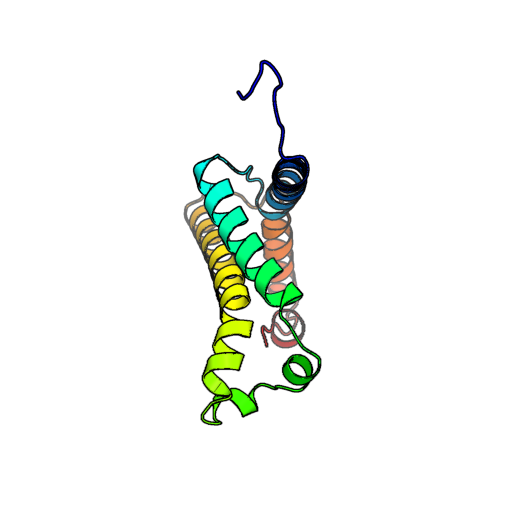4 1.00 71.12 108 ALA A CA 1
ATOM 890 C C . ALA A 1 108 ? -22.070 -1.326 5.212 1.00 71.12 108 ALA A C 1
ATOM 892 O O . ALA A 1 108 ? -21.853 -2.491 4.884 1.00 71.12 108 ALA A O 1
ATOM 893 N N . GLY A 1 109 ? -21.135 -0.378 5.093 1.00 74.94 109 GLY A N 1
ATOM 894 C CA . GLY A 1 109 ? -19.819 -0.559 4.483 1.00 74.94 109 GLY A CA 1
ATOM 895 C C . GLY A 1 109 ? -19.875 -0.464 2.958 1.00 74.94 109 GLY A C 1
ATOM 896 O O . GLY A 1 109 ? -20.249 -1.419 2.280 1.00 74.94 109 GLY A O 1
ATOM 897 N N . HIS A 1 110 ? -19.482 0.684 2.401 1.00 82.06 110 HIS A N 1
ATOM 898 C CA . HIS A 1 110 ? -19.544 0.911 0.952 1.00 82.06 110 HIS A CA 1
ATOM 899 C C . HIS A 1 110 ? -18.355 0.308 0.193 1.00 82.06 110 HIS A C 1
ATOM 901 O O . HIS A 1 110 ? -18.466 -0.000 -0.994 1.00 82.06 110 HIS A O 1
ATOM 907 N N . ASP A 1 111 ? -17.230 0.113 0.881 1.00 90.38 111 ASP A N 1
ATOM 908 C CA . ASP A 1 111 ? -16.031 -0.535 0.364 1.00 90.38 111 ASP A CA 1
ATOM 909 C C . ASP A 1 111 ? -15.277 -1.316 1.444 1.00 90.38 111 ASP A C 1
ATOM 911 O O . ASP A 1 111 ? -15.679 -1.395 2.608 1.00 90.38 111 ASP A O 1
ATOM 915 N N . PHE A 1 112 ? -14.166 -1.925 1.031 1.00 90.88 112 PHE A N 1
ATOM 916 C CA . PHE A 1 112 ? -13.332 -2.729 1.910 1.00 90.88 112 PHE A CA 1
ATOM 917 C C . PHE A 1 112 ? -12.771 -1.933 3.094 1.00 90.88 112 PHE A C 1
ATOM 919 O O . PHE A 1 112 ? -12.674 -2.477 4.193 1.00 90.88 112 PHE A O 1
ATOM 926 N N . VAL A 1 113 ? -12.409 -0.659 2.902 1.00 91.00 113 VAL A N 1
ATOM 927 C CA . VAL A 1 113 ? -11.900 0.177 3.999 1.00 91.00 113 VAL A CA 1
ATOM 928 C C . VAL A 1 113 ? -12.990 0.411 5.036 1.00 91.00 113 VAL A C 1
ATOM 930 O O . VAL A 1 113 ? -12.723 0.253 6.226 1.00 91.00 113 VAL A O 1
ATOM 933 N N . ASP A 1 114 ? -14.214 0.720 4.613 1.00 91.50 114 ASP A N 1
ATOM 934 C CA . ASP A 1 114 ? -15.332 0.887 5.542 1.00 91.50 114 ASP A CA 1
ATOM 935 C C . ASP A 1 114 ? -15.622 -0.400 6.314 1.00 91.50 114 ASP A C 1
ATOM 937 O O . ASP A 1 114 ? -15.722 -0.373 7.540 1.00 91.50 114 ASP A O 1
ATOM 941 N N . ALA A 1 115 ? -15.695 -1.538 5.615 1.00 91.62 115 ALA A N 1
ATOM 942 C CA . ALA A 1 115 ? -15.909 -2.839 6.243 1.00 91.62 115 ALA A CA 1
ATOM 943 C C . ALA A 1 115 ? -14.822 -3.152 7.286 1.00 91.62 115 ALA A C 1
ATOM 945 O O . ALA A 1 115 ? -15.120 -3.621 8.387 1.00 91.62 115 ALA A O 1
ATOM 946 N N . TYR A 1 116 ? -13.565 -2.836 6.967 1.00 90.25 116 TYR A N 1
ATOM 947 C CA . TYR A 1 116 ? -12.440 -3.020 7.876 1.00 90.25 116 TYR A CA 1
ATOM 948 C C . TYR A 1 116 ? -12.537 -2.111 9.107 1.00 90.25 116 TYR A C 1
ATOM 950 O O . TYR A 1 116 ? -12.348 -2.575 10.229 1.00 90.25 116 TYR A O 1
ATOM 958 N N . LEU A 1 117 ? -12.882 -0.832 8.931 1.00 89.00 117 LEU A N 1
ATOM 959 C CA . LEU A 1 117 ? -13.062 0.108 10.043 1.00 89.00 117 LEU A CA 1
ATOM 960 C C . LEU A 1 117 ? -14.234 -0.291 10.952 1.00 89.00 117 LEU A C 1
ATOM 962 O O . LEU A 1 117 ? -14.100 -0.227 12.174 1.00 89.00 117 LEU A O 1
ATOM 966 N N . ILE A 1 118 ? -15.349 -0.751 10.375 1.00 90.25 118 ILE A N 1
ATOM 967 C CA . ILE A 1 118 ? -16.500 -1.278 11.123 1.00 90.25 118 ILE A CA 1
ATOM 968 C C . ILE A 1 118 ? -16.077 -2.489 11.959 1.00 90.25 118 ILE A C 1
ATOM 970 O O . ILE A 1 118 ? -16.390 -2.556 13.149 1.00 90.25 118 ILE A O 1
ATOM 974 N N . LYS A 1 119 ? -15.322 -3.426 11.368 1.00 89.62 119 LYS A N 1
ATOM 975 C CA . LYS A 1 119 ? -14.831 -4.611 12.080 1.00 89.62 119 LYS A CA 1
ATOM 976 C C . LYS A 1 119 ? -13.854 -4.249 13.202 1.00 89.62 119 LYS A C 1
ATOM 978 O O . LYS A 1 119 ? -14.008 -4.758 14.307 1.00 89.62 119 LYS A O 1
ATOM 983 N N . MET A 1 120 ? -12.918 -3.329 12.961 1.00 87.75 120 MET A N 1
ATOM 984 C CA . MET A 1 120 ? -11.991 -2.842 13.991 1.00 87.75 120 MET A CA 1
ATOM 985 C C . MET A 1 120 ? -12.723 -2.246 15.202 1.00 87.75 120 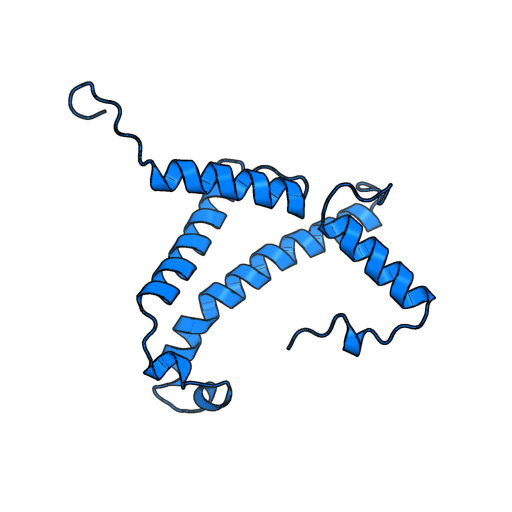MET A C 1
ATOM 987 O O . MET A 1 120 ? -12.325 -2.475 16.343 1.00 87.75 120 MET A O 1
ATOM 991 N N . GLU A 1 121 ? -13.781 -1.470 14.965 1.00 86.44 121 GLU A N 1
ATOM 992 C CA . GLU A 1 121 ? -14.575 -0.865 16.037 1.00 86.44 121 GLU A CA 1
ATOM 993 C C . GLU A 1 121 ? -15.422 -1.909 16.784 1.00 86.44 121 GLU A C 1
ATOM 995 O O . GLU A 1 121 ? -15.521 -1.849 18.010 1.00 86.44 121 GLU A O 1
ATOM 1000 N N . ALA A 1 122 ? -15.981 -2.899 16.079 1.00 88.31 122 ALA A N 1
ATOM 1001 C CA . ALA A 1 122 ? -16.668 -4.031 16.704 1.00 88.31 122 ALA A CA 1
ATOM 1002 C C . ALA A 1 122 ? -15.722 -4.823 17.625 1.00 88.31 122 ALA A C 1
ATOM 1004 O O . ALA A 1 122 ? -16.024 -5.018 18.800 1.00 88.31 122 ALA A O 1
ATOM 1005 N N . ASP A 1 123 ? -14.531 -5.169 17.133 1.00 88.88 123 ASP A N 1
ATOM 1006 C CA . ASP A 1 123 ? -13.505 -5.887 17.897 1.00 88.88 123 ASP A CA 1
ATOM 1007 C C . ASP A 1 123 ? -13.057 -5.114 19.141 1.00 88.88 123 ASP A C 1
ATOM 1009 O O . ASP A 1 123 ? -12.875 -5.688 20.217 1.00 88.88 123 ASP A O 1
ATOM 1013 N N . ARG A 1 124 ? -12.923 -3.787 19.019 1.00 85.12 124 ARG A N 1
ATOM 1014 C CA . ARG A 1 124 ? -12.591 -2.911 20.147 1.00 85.12 124 ARG A CA 1
ATOM 1015 C C . ARG A 1 124 ? -13.660 -2.957 21.240 1.00 85.12 124 ARG A C 1
ATOM 1017 O O . ARG A 1 124 ? -13.309 -2.961 22.418 1.00 85.12 124 ARG A O 1
ATOM 1024 N N . ARG A 1 125 ? -14.945 -2.983 20.869 1.00 87.75 125 ARG A N 1
ATOM 1025 C CA . ARG A 1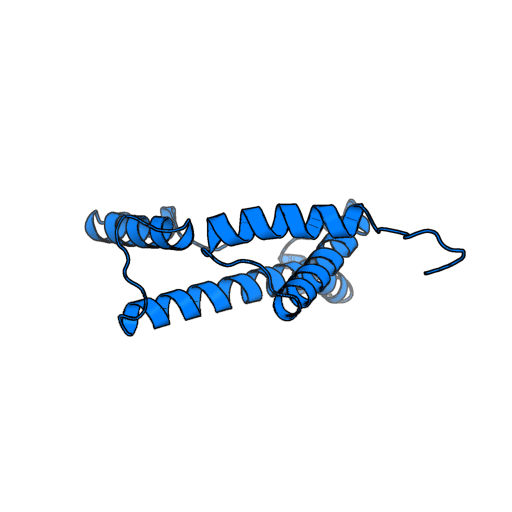 125 ? -16.072 -3.091 21.816 1.00 87.75 125 ARG A CA 1
ATOM 1026 C C . ARG A 1 125 ? -16.140 -4.465 22.472 1.00 87.75 125 ARG A C 1
ATOM 1028 O O . ARG A 1 125 ? -16.490 -4.557 23.643 1.00 87.75 125 ARG A O 1
ATOM 1035 N N . GLU A 1 126 ? -15.765 -5.506 21.737 1.00 90.25 126 GLU A N 1
ATOM 1036 C CA . GLU A 1 126 ? -15.680 -6.886 22.227 1.00 90.25 126 GLU A CA 1
ATOM 1037 C C . GLU A 1 126 ? -14.418 -7.152 23.071 1.00 90.25 126 GLU A C 1
ATOM 1039 O O . GLU A 1 126 ? -14.258 -8.239 23.624 1.00 90.25 126 GLU A O 1
ATOM 1044 N N . GLY A 1 127 ? -13.521 -6.166 23.211 1.00 84.75 127 GLY A N 1
ATOM 1045 C CA . GLY A 1 127 ? -12.293 -6.295 23.998 1.00 84.75 127 GLY A CA 1
ATOM 1046 C C . GLY A 1 127 ? -11.239 -7.198 23.351 1.00 84.75 127 GLY A C 1
ATOM 1047 O O . GLY A 1 127 ? -10.353 -7.702 24.043 1.00 84.75 127 GLY A O 1
ATOM 1048 N N . VAL A 1 128 ? -11.317 -7.415 22.035 1.00 81.31 128 VAL A N 1
ATOM 1049 C CA . VAL A 1 128 ? -10.321 -8.184 21.284 1.00 81.31 128 VAL A CA 1
ATOM 1050 C C . VAL A 1 128 ? -8.998 -7.421 21.285 1.00 81.31 128 VAL A C 1
ATOM 1052 O O . VAL A 1 128 ? -8.947 -6.243 20.935 1.00 81.31 128 VAL A O 1
ATOM 1055 N N . ASP A 1 129 ? -7.913 -8.101 21.662 1.00 73.25 129 ASP A N 1
ATOM 1056 C CA . ASP A 1 129 ? -6.570 -7.520 21.674 1.00 73.25 129 ASP A CA 1
ATOM 1057 C C . ASP A 1 129 ? -6.173 -7.033 20.262 1.00 73.25 129 ASP A C 1
ATOM 1059 O O . ASP A 1 129 ? -5.966 -7.859 19.360 1.00 73.25 129 ASP A O 1
ATOM 1063 N N . PRO A 1 130 ? -5.996 -5.713 20.053 1.00 66.06 130 PRO A N 1
ATOM 1064 C CA . PRO A 1 130 ? -5.624 -5.163 18.754 1.00 66.06 130 PRO A CA 1
ATOM 1065 C C . PRO A 1 130 ? -4.284 -5.700 18.246 1.00 66.06 130 PRO A C 1
ATOM 1067 O O . PRO A 1 130 ? -4.055 -5.764 17.040 1.00 66.06 130 PRO A O 1
ATOM 1070 N N . THR A 1 131 ? -3.389 -6.115 19.146 1.00 65.44 131 THR A N 1
ATOM 1071 C CA . THR A 1 131 ? -2.069 -6.643 18.788 1.00 65.44 131 THR A CA 1
ATOM 1072 C C . THR A 1 131 ? -2.114 -8.064 18.229 1.00 65.44 131 THR A C 1
ATOM 1074 O O . THR A 1 131 ? -1.135 -8.495 17.619 1.00 65.44 131 THR A O 1
ATOM 1077 N N . ARG A 1 132 ? -3.241 -8.777 18.372 1.00 67.50 132 ARG A N 1
ATOM 1078 C CA . ARG A 1 132 ? -3.465 -10.082 17.733 1.00 67.50 132 ARG A CA 1
ATOM 1079 C C . ARG A 1 132 ? -3.985 -9.975 16.303 1.00 67.50 132 ARG A C 1
ATOM 1081 O O . ARG A 1 132 ? -3.670 -10.849 15.504 1.00 67.50 132 ARG A O 1
ATOM 1088 N N . MET A 1 133 ? -4.770 -8.944 15.986 1.00 64.69 133 MET A N 1
ATOM 1089 C CA . MET A 1 133 ? -5.442 -8.829 14.681 1.00 64.69 133 MET A CA 1
ATOM 1090 C C . MET A 1 133 ? -4.904 -7.710 13.781 1.00 64.69 133 MET A C 1
ATOM 1092 O O . MET A 1 133 ? -4.979 -7.830 12.564 1.00 64.69 133 MET A O 1
ATOM 1096 N N . TYR A 1 134 ? -4.337 -6.643 14.350 1.00 68.44 134 TYR A N 1
ATOM 1097 C CA . TYR A 1 134 ? -4.074 -5.388 13.629 1.00 68.44 134 TYR A CA 1
ATOM 1098 C C . TYR A 1 134 ? -2.631 -4.883 13.751 1.00 68.44 134 TYR A C 1
ATOM 1100 O O . TYR A 1 134 ? -2.336 -3.727 13.434 1.00 68.44 134 TYR A O 1
ATOM 1108 N N . LYS A 1 135 ? -1.714 -5.734 14.223 1.00 54.31 135 LYS A N 1
ATOM 1109 C CA . LYS A 1 135 ? -0.303 -5.381 14.381 1.00 54.31 135 LYS A CA 1
ATOM 1110 C C . LYS A 1 135 ? 0.399 -5.392 13.021 1.00 54.31 135 LYS A C 1
ATOM 1112 O O . LYS A 1 135 ? 0.532 -6.441 12.398 1.00 54.31 135 LYS A O 1
ATOM 1117 N N . TRP A 1 136 ? 0.875 -4.228 12.592 1.00 48.44 136 TRP A N 1
ATOM 1118 C CA . TRP A 1 136 ? 1.865 -4.121 11.521 1.00 48.44 136 TRP A CA 1
ATOM 1119 C C . TRP A 1 136 ? 3.231 -4.567 12.069 1.00 48.44 136 TRP A C 1
ATOM 1121 O O . TRP A 1 136 ? 3.605 -4.168 13.175 1.00 48.44 136 TRP A O 1
ATOM 1131 N N . VAL A 1 137 ? 3.926 -5.440 11.335 1.00 37.44 137 VAL A N 1
ATOM 1132 C CA . VAL A 1 137 ? 5.299 -5.904 11.635 1.00 37.44 137 VAL A CA 1
ATOM 1133 C C . VAL A 1 137 ? 6.323 -4.822 11.300 1.00 37.44 137 VAL A C 1
ATOM 1135 O O . VAL A 1 137 ? 6.130 -4.148 10.267 1.00 37.44 137 VAL A O 1
#

Foldseek 3Di:
DPPPDDDDPVVLVVCQVVVQVVCCQAQVDGDDPVNSVVVVVLVVLLVVLVVPDDPVNVVDDPVLCPPPPSVVVVCSNCVSVVVVVVVVVVSLVVVVVCVVVVVDDLDVHSHPSSVVVVVVVVCVVVVNDCCVPPDDD